Protein AF-A0A356TIU2-F1 (afdb_monomer)

Struc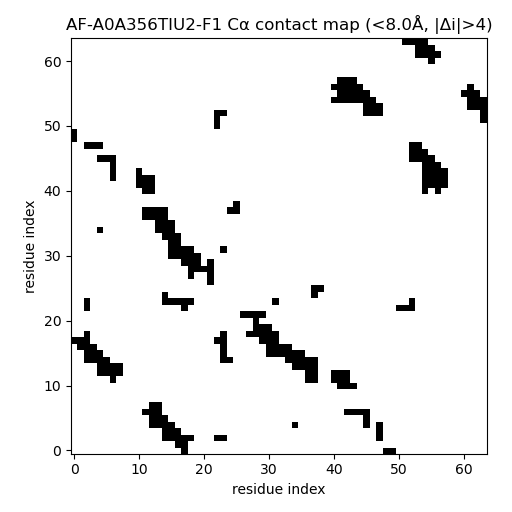ture (mmCIF, N/CA/C/O backbone):
data_AF-A0A356TIU2-F1
#
_entry.id   AF-A0A356TIU2-F1
#
loop_
_atom_site.group_PDB
_atom_site.id
_atom_site.type_symbol
_atom_site.label_atom_id
_atom_site.label_alt_id
_atom_site.label_comp_id
_atom_site.label_asym_id
_atom_site.label_entity_id
_atom_site.label_seq_id
_atom_site.pdbx_PDB_ins_code
_atom_site.Cartn_x
_atom_site.Cartn_y
_atom_site.Cartn_z
_atom_site.occupancy
_atom_site.B_iso_or_equiv
_atom_site.auth_seq_id
_atom_site.auth_comp_id
_atom_site.auth_asym_id
_atom_site.auth_atom_id
_atom_site.pdbx_PDB_model_num
ATOM 1 N N . ASP A 1 1 ? 4.511 10.763 -9.661 1.00 60.34 1 ASP A N 1
ATOM 2 C CA . ASP A 1 1 ? 4.197 9.758 -8.632 1.00 60.34 1 ASP A CA 1
ATOM 3 C C . ASP A 1 1 ? 2.770 9.272 -8.834 1.00 60.34 1 ASP A C 1
ATOM 5 O O . ASP A 1 1 ? 1.842 9.873 -8.306 1.00 60.34 1 ASP A O 1
ATOM 9 N N . ASP A 1 2 ? 2.597 8.223 -9.638 1.00 78.50 2 ASP A N 1
ATOM 10 C CA . ASP A 1 2 ? 1.278 7.650 -9.965 1.00 78.50 2 ASP A CA 1
ATOM 11 C C . ASP A 1 2 ? 0.989 6.383 -9.142 1.00 78.50 2 ASP A C 1
ATOM 13 O O . ASP A 1 2 ? 0.312 5.468 -9.604 1.00 78.50 2 ASP A O 1
ATOM 17 N N . THR A 1 3 ? 1.539 6.274 -7.927 1.00 85.06 3 THR A N 1
ATOM 18 C CA . THR A 1 3 ? 1.168 5.193 -7.006 1.00 85.06 3 THR A CA 1
ATOM 19 C C . THR A 1 3 ? -0.167 5.536 -6.359 1.00 85.06 3 THR A C 1
ATOM 21 O O . THR A 1 3 ? -0.327 6.578 -5.726 1.00 85.06 3 THR A O 1
ATO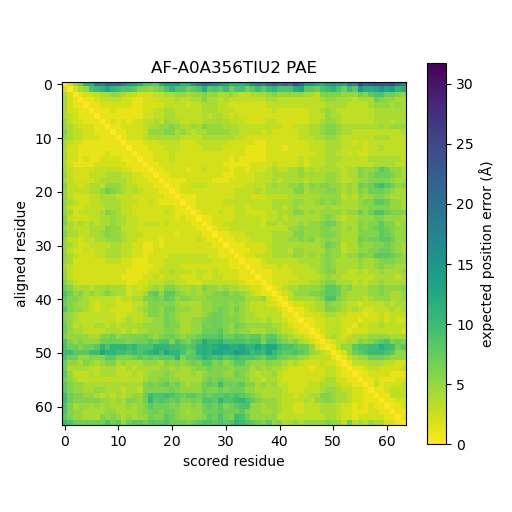M 24 N N . HIS A 1 4 ? -1.133 4.640 -6.490 1.00 87.81 4 HIS A N 1
ATOM 25 C CA . HIS A 1 4 ? -2.469 4.787 -5.938 1.00 87.81 4 HIS A CA 1
ATOM 26 C C . HIS A 1 4 ? -2.792 3.583 -5.066 1.00 87.81 4 HIS A C 1
ATOM 28 O O . HIS A 1 4 ? -2.464 2.448 -5.411 1.00 87.81 4 HIS A O 1
ATOM 34 N N . CYS A 1 5 ? -3.472 3.823 -3.948 1.00 90.44 5 CYS A N 1
ATOM 35 C CA . CYS A 1 5 ? -3.900 2.767 -3.045 1.00 90.44 5 CYS A CA 1
ATOM 36 C C . CYS A 1 5 ? -5.306 3.032 -2.507 1.00 90.44 5 CYS A C 1
ATOM 38 O O . CYS A 1 5 ? -5.692 4.183 -2.297 1.00 90.44 5 CYS A O 1
ATOM 40 N N . TYR A 1 6 ? -6.055 1.966 -2.231 1.00 91.56 6 TYR A N 1
ATOM 41 C CA . TYR A 1 6 ? -7.323 2.026 -1.507 1.00 91.56 6 TYR A CA 1
ATOM 42 C C . TYR A 1 6 ? -7.426 0.916 -0.458 1.00 91.56 6 TYR A C 1
ATOM 44 O O . TYR A 1 6 ? -6.765 -0.122 -0.538 1.00 91.56 6 TYR A O 1
ATOM 52 N N . VAL A 1 7 ? -8.287 1.150 0.532 1.00 91.88 7 VAL A N 1
ATOM 53 C CA . VAL A 1 7 ? -8.704 0.149 1.517 1.00 91.88 7 VAL A CA 1
ATOM 54 C C . VAL A 1 7 ? -10.093 -0.340 1.133 1.00 91.88 7 VAL A C 1
ATOM 56 O O . VAL A 1 7 ? -11.018 0.462 1.004 1.00 91.88 7 VAL A O 1
ATOM 59 N N . ALA A 1 8 ? -10.246 -1.643 0.933 1.00 91.50 8 ALA A N 1
ATOM 60 C CA . ALA A 1 8 ? -11.545 -2.260 0.708 1.00 91.50 8 ALA A CA 1
ATOM 61 C C . ALA A 1 8 ? -12.334 -2.399 2.023 1.00 91.50 8 ALA A C 1
ATOM 63 O O . ALA A 1 8 ? -11.799 -2.281 3.124 1.00 91.50 8 ALA A O 1
ATOM 64 N N . THR A 1 9 ? -13.632 -2.687 1.931 1.00 91.00 9 THR A N 1
ATOM 65 C CA . THR A 1 9 ? -14.509 -2.820 3.109 1.00 91.00 9 THR A CA 1
ATOM 66 C C . THR A 1 9 ? -14.121 -3.975 4.036 1.00 91.00 9 THR A C 1
ATOM 68 O O . THR A 1 9 ? -14.449 -3.947 5.217 1.00 91.00 9 THR A O 1
ATOM 71 N N . ASP A 1 10 ? -13.406 -4.976 3.518 1.00 91.75 10 ASP A N 1
ATOM 72 C CA . ASP A 1 10 ? -12.824 -6.090 4.277 1.00 91.75 10 ASP A CA 1
ATOM 73 C C . ASP A 1 10 ? -11.456 -5.745 4.903 1.00 91.75 10 ASP A C 1
ATOM 75 O O . ASP A 1 10 ? -10.748 -6.637 5.364 1.00 91.75 10 ASP A O 1
ATOM 79 N N . GLN A 1 11 ? -11.077 -4.459 4.906 1.00 91.94 11 GLN A N 1
ATOM 80 C CA . GLN A 1 11 ? -9.800 -3.924 5.397 1.00 91.94 11 GLN A CA 1
ATOM 81 C C . GLN A 1 11 ? -8.577 -4.366 4.582 1.00 91.94 11 GLN A C 1
ATOM 83 O O . GLN A 1 11 ? -7.441 -4.105 4.989 1.00 91.94 11 GLN A O 1
ATOM 88 N N . SER A 1 12 ? -8.773 -5.011 3.427 1.00 92.38 12 SER A N 1
ATOM 89 C CA . SER A 1 12 ? -7.663 -5.333 2.535 1.00 92.38 12 SER A CA 1
ATOM 90 C C . SER A 1 12 ? -7.134 -4.084 1.834 1.00 92.38 12 SER A C 1
ATOM 92 O O . SER A 1 12 ? -7.897 -3.213 1.411 1.00 92.38 12 SER A O 1
ATOM 94 N N . VAL A 1 13 ? -5.808 -3.992 1.724 1.00 91.56 13 VAL A N 1
ATOM 95 C CA . VAL A 1 13 ? -5.131 -2.894 1.027 1.00 91.56 13 VAL A CA 1
ATOM 96 C C . VAL A 1 13 ? -4.834 -3.317 -0.398 1.00 91.56 13 VAL A C 1
ATOM 98 O O . VAL A 1 13 ? -4.261 -4.385 -0.630 1.00 91.56 13 VAL A O 1
ATOM 101 N N . HIS A 1 14 ? -5.209 -2.462 -1.341 1.00 92.69 14 HIS A N 1
ATOM 102 C CA . HIS A 1 14 ? -4.915 -2.644 -2.753 1.00 92.69 14 HIS A CA 1
ATOM 103 C C . HIS A 1 14 ? -4.136 -1.452 -3.267 1.00 92.69 14 HIS A C 1
ATOM 105 O O . HIS A 1 14 ? -4.538 -0.317 -3.020 1.00 92.69 14 HIS A O 1
ATOM 111 N N . CYS A 1 15 ? -3.056 -1.715 -3.993 1.00 91.06 15 CYS A N 1
ATOM 112 C CA . CYS A 1 15 ? -2.181 -0.686 -4.541 1.00 91.06 15 CYS A CA 1
ATOM 113 C C . CYS A 1 15 ? -1.848 -0.975 -6.010 1.00 91.06 15 CYS A C 1
ATOM 115 O O . CYS A 1 15 ? -1.851 -2.130 -6.442 1.00 91.06 15 CYS A O 1
ATOM 117 N N . TRP A 1 16 ? -1.605 0.077 -6.787 1.00 92.19 16 TRP A N 1
ATOM 118 C CA . TRP A 1 16 ? -1.183 0.020 -8.187 1.00 92.19 16 TRP A CA 1
ATOM 119 C C . TRP A 1 16 ? -0.429 1.290 -8.575 1.00 92.19 16 TRP A C 1
ATOM 121 O O . TRP A 1 16 ? -0.367 2.241 -7.799 1.00 92.19 16 TRP A O 1
ATOM 131 N N . GLY A 1 17 ? 0.123 1.298 -9.782 1.00 90.62 17 GLY A N 1
ATOM 132 C CA . GLY A 1 17 ? 0.873 2.405 -10.349 1.00 90.62 17 GLY A CA 1
ATOM 133 C C . GLY A 1 17 ? 2.348 2.090 -10.538 1.00 90.62 17 GLY A C 1
ATOM 134 O O . GLY A 1 17 ? 2.743 0.932 -10.697 1.00 90.62 17 GLY A O 1
ATOM 135 N N . GLU A 1 18 ? 3.148 3.149 -10.515 1.00 89.88 18 GLU A N 1
ATOM 136 C CA . GLU A 1 18 ? 4.605 3.068 -10.564 1.00 89.88 18 GLU A CA 1
ATOM 137 C C . GLU A 1 18 ? 5.141 2.277 -9.364 1.00 89.88 18 GLU A C 1
ATOM 139 O O . GLU A 1 18 ? 4.725 2.498 -8.222 1.00 89.88 18 GLU A O 1
ATOM 144 N N . ASN A 1 19 ? 6.051 1.342 -9.637 1.00 87.75 19 ASN A N 1
ATOM 145 C CA . ASN A 1 19 ? 6.619 0.446 -8.634 1.00 87.75 19 ASN A CA 1
ATOM 146 C C . ASN A 1 19 ? 8.143 0.278 -8.773 1.00 87.75 19 ASN A C 1
ATOM 148 O O . ASN A 1 19 ? 8.710 -0.625 -8.167 1.00 87.75 19 ASN A O 1
ATOM 152 N N . GLY A 1 20 ? 8.838 1.120 -9.546 1.00 87.56 20 GLY A N 1
ATOM 153 C CA . GLY A 1 20 ? 10.294 1.026 -9.747 1.00 87.56 20 GLY A CA 1
ATOM 154 C C . GLY A 1 20 ? 11.142 1.032 -8.460 1.00 87.56 20 GLY A C 1
ATOM 155 O O . GLY A 1 20 ? 12.262 0.522 -8.456 1.00 87.56 20 GLY A O 1
ATOM 156 N N . LEU A 1 21 ? 10.601 1.557 -7.358 1.00 85.38 21 LEU A N 1
ATOM 157 C CA . LEU A 1 21 ? 11.201 1.604 -6.019 1.00 85.38 21 LEU A CA 1
ATOM 158 C C . LEU A 1 21 ? 10.464 0.712 -5.002 1.00 85.38 21 LEU A C 1
ATOM 160 O O . LEU A 1 21 ? 10.640 0.896 -3.800 1.00 85.38 21 LEU A O 1
ATOM 164 N N . ASN A 1 22 ? 9.641 -0.239 -5.459 1.00 85.06 22 ASN A N 1
ATOM 165 C CA . ASN A 1 22 ? 8.737 -1.031 -4.616 1.00 85.06 22 ASN A CA 1
ATOM 166 C C . ASN A 1 22 ? 7.689 -0.161 -3.872 1.00 85.06 22 ASN A C 1
ATOM 168 O O . ASN A 1 22 ? 7.287 -0.483 -2.755 1.00 85.06 22 ASN A O 1
ATOM 172 N N . GLN A 1 23 ? 7.232 0.948 -4.477 1.00 85.31 23 GLN A N 1
ATOM 173 C CA . GLN A 1 23 ? 6.244 1.867 -3.880 1.00 85.31 23 GLN A CA 1
ATOM 174 C C . GLN A 1 23 ? 4.883 1.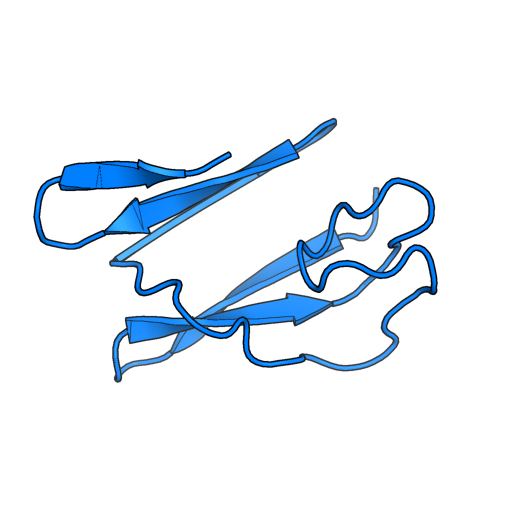202 -3.608 1.00 85.31 23 GLN A C 1
ATOM 176 O O . GLN A 1 23 ? 4.155 1.625 -2.708 1.00 85.31 23 GLN A O 1
ATOM 181 N N . VAL A 1 24 ? 4.532 0.173 -4.387 1.00 85.44 24 VAL A N 1
ATOM 182 C CA . VAL A 1 24 ? 3.294 -0.604 -4.230 1.00 85.44 24 VAL A CA 1
ATOM 183 C C . VAL A 1 24 ? 3.406 -1.577 -3.052 1.00 85.44 24 VAL A C 1
ATOM 185 O O . VAL A 1 24 ? 2.387 -1.930 -2.467 1.00 85.44 24 VAL A O 1
ATOM 188 N N . GLY A 1 25 ? 4.621 -1.980 -2.659 1.00 82.94 25 GLY A N 1
ATOM 189 C CA . GLY A 1 25 ? 4.857 -2.821 -1.482 1.00 82.94 25 GLY A CA 1
ATOM 190 C C . GLY A 1 25 ? 4.580 -4.311 -1.694 1.00 82.94 25 GLY A C 1
ATOM 191 O O . GLY A 1 25 ? 4.295 -5.030 -0.737 1.00 82.94 25 GLY A O 1
ATOM 192 N N . ASP A 1 26 ? 4.652 -4.792 -2.936 1.00 84.81 26 ASP A N 1
ATOM 193 C CA . ASP A 1 26 ? 4.422 -6.198 -3.288 1.00 84.81 26 ASP A CA 1
ATOM 194 C C . ASP A 1 26 ? 5.702 -7.044 -3.355 1.00 84.81 26 ASP A C 1
ATOM 196 O O . ASP A 1 26 ? 5.658 -8.222 -3.714 1.00 84.81 26 ASP A O 1
ATOM 200 N N . GLY A 1 27 ? 6.842 -6.445 -3.003 1.00 86.19 27 GLY A N 1
ATOM 201 C CA . GLY A 1 27 ? 8.152 -7.090 -3.021 1.00 86.19 27 GLY A CA 1
ATOM 202 C C . GLY A 1 27 ? 8.782 -7.153 -4.411 1.00 86.19 27 GLY A C 1
ATOM 203 O O . GLY A 1 27 ? 9.817 -7.799 -4.577 1.00 86.19 27 GLY A O 1
ATOM 204 N N . THR A 1 28 ? 8.184 -6.499 -5.407 1.00 88.94 28 THR A N 1
ATOM 205 C CA . THR A 1 28 ? 8.721 -6.391 -6.765 1.00 88.94 28 THR A CA 1
ATOM 206 C C . THR A 1 28 ? 9.041 -4.938 -7.103 1.00 88.94 28 THR A C 1
ATOM 208 O O . THR A 1 28 ? 8.647 -4.023 -6.388 1.00 88.94 28 THR A O 1
ATOM 211 N N . THR A 1 29 ? 9.768 -4.718 -8.199 1.00 90.06 29 THR A N 1
ATOM 212 C CA . THR A 1 29 ? 10.068 -3.372 -8.718 1.00 90.06 29 THR A CA 1
ATOM 213 C C . THR A 1 29 ? 9.424 -3.106 -10.081 1.00 90.06 29 THR A C 1
ATOM 215 O O . THR A 1 29 ? 9.870 -2.259 -10.850 1.00 90.06 29 THR A O 1
ATOM 218 N N . SER A 1 30 ? 8.409 -3.896 -10.437 1.00 91.38 30 SER A N 1
ATOM 219 C CA . SER A 1 30 ? 7.709 -3.791 -11.718 1.00 91.38 30 SER A CA 1
ATOM 220 C C . SER A 1 30 ? 6.393 -3.062 -11.541 1.00 91.38 30 SER A C 1
ATOM 222 O O . SER A 1 30 ? 5.615 -3.421 -10.652 1.00 91.38 30 SER A O 1
ATOM 224 N N . ASP A 1 31 ? 6.145 -2.077 -12.401 1.00 90.88 31 ASP A N 1
ATOM 225 C CA . ASP A 1 31 ? 4.919 -1.285 -12.386 1.00 90.88 31 ASP A CA 1
ATOM 226 C C . ASP A 1 31 ? 3.673 -2.170 -12.409 1.00 90.88 31 ASP A C 1
ATOM 228 O O . ASP A 1 31 ? 3.613 -3.226 -13.052 1.00 90.88 31 ASP A O 1
ATOM 232 N N . ARG A 1 32 ? 2.651 -1.720 -11.688 1.00 92.44 32 ARG A N 1
ATOM 233 C CA . ARG A 1 32 ? 1.379 -2.416 -11.552 1.00 92.44 32 ARG A CA 1
ATOM 234 C C . ARG A 1 32 ? 0.301 -1.607 -12.261 1.00 92.44 32 ARG A C 1
ATOM 236 O O . A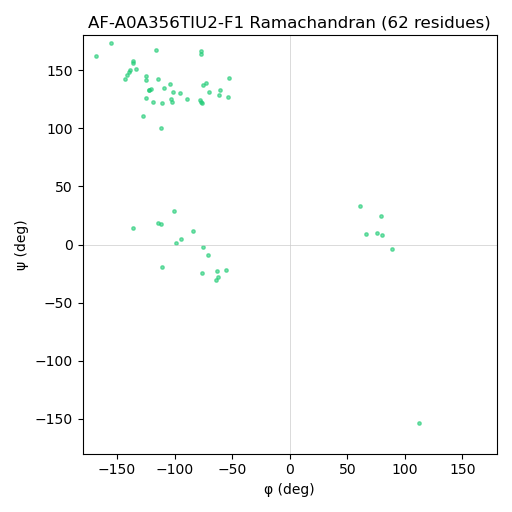RG A 1 32 ? -0.218 -0.665 -11.680 1.00 92.44 32 A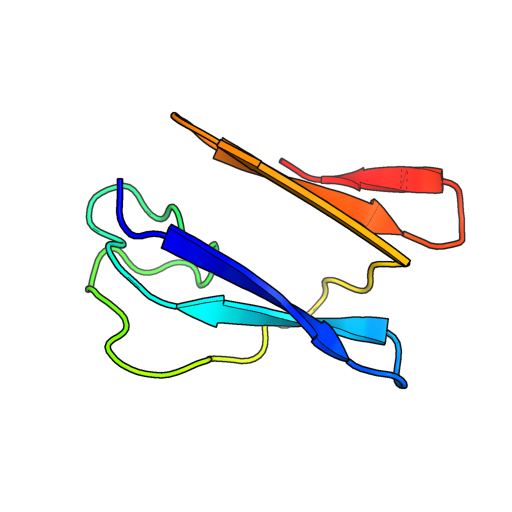RG A O 1
ATOM 243 N N . PRO A 1 33 ? -0.098 -1.964 -13.493 1.00 92.44 33 PRO A N 1
ATOM 244 C CA . PRO A 1 33 ? -1.139 -1.223 -14.208 1.00 92.44 33 PRO A CA 1
ATOM 245 C C . PRO A 1 33 ? -2.546 -1.426 -13.613 1.00 92.44 33 PRO A C 1
ATOM 247 O O . PRO A 1 33 ? -3.491 -0.754 -14.016 1.00 92.44 33 PRO A O 1
ATOM 250 N N . SER A 1 34 ? -2.706 -2.359 -12.671 1.00 91.94 34 SER A N 1
ATOM 251 C CA . SER A 1 34 ? -3.978 -2.727 -12.048 1.00 91.94 34 SER A CA 1
ATOM 252 C C . SER A 1 34 ? -3.820 -2.953 -10.541 1.00 91.94 34 SER A C 1
ATOM 254 O O . SER A 1 34 ? -2.754 -3.425 -10.133 1.00 91.94 34 SER A O 1
ATOM 256 N N . PRO A 1 35 ? -4.869 -2.702 -9.728 1.00 92.69 35 PRO A N 1
ATOM 257 C CA . PRO A 1 35 ? -4.854 -2.957 -8.289 1.00 92.69 35 PRO A CA 1
ATOM 258 C C . PRO A 1 35 ? -4.453 -4.389 -7.958 1.00 92.69 35 PRO A C 1
ATOM 260 O O . PRO A 1 35 ? -5.062 -5.342 -8.446 1.00 92.69 35 PRO A O 1
ATOM 263 N N . ILE A 1 36 ? -3.449 -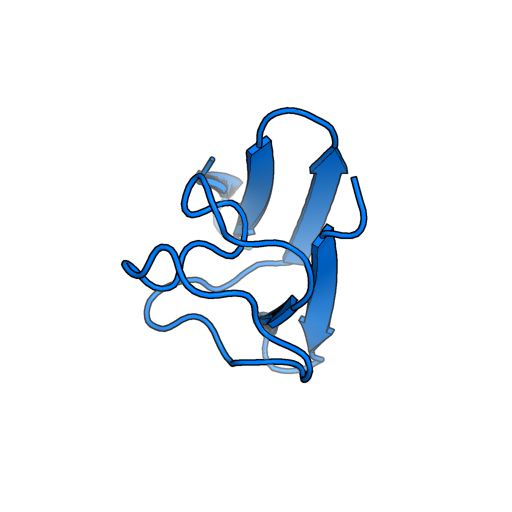4.527 -7.097 1.00 92.81 36 ILE A N 1
ATOM 264 C CA . ILE A 1 36 ? -3.079 -5.800 -6.487 1.00 92.81 36 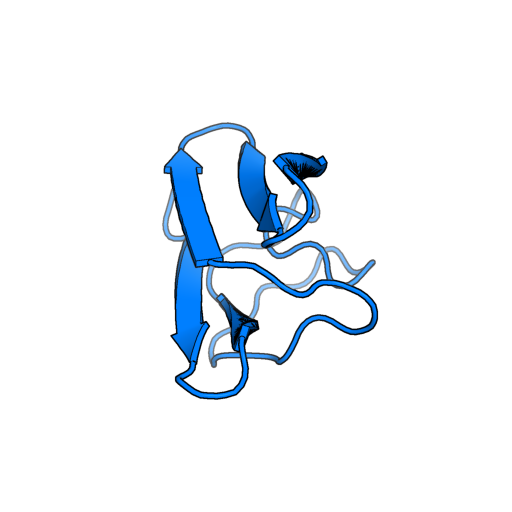ILE A CA 1
ATOM 265 C C . ILE A 1 36 ? -3.319 -5.748 -4.986 1.00 92.81 36 ILE A C 1
ATOM 267 O O . ILE A 1 36 ? -3.070 -4.734 -4.335 1.00 92.81 36 ILE A O 1
ATOM 271 N N . ARG A 1 37 ? -3.788 -6.865 -4.432 1.00 92.25 37 ARG A N 1
ATOM 272 C CA . ARG A 1 37 ? -3.999 -7.013 -2.994 1.00 92.25 37 ARG A CA 1
ATOM 273 C C . ARG A 1 37 ? -2.665 -7.252 -2.299 1.00 92.25 37 ARG A C 1
ATOM 275 O O . ARG A 1 37 ? -2.005 -8.253 -2.576 1.00 92.25 37 ARG A O 1
ATOM 282 N N . LEU A 1 38 ? -2.317 -6.400 -1.343 1.00 88.62 38 LEU A N 1
ATOM 283 C CA . LEU A 1 38 ? -1.133 -6.597 -0.514 1.00 88.62 38 LEU A CA 1
ATOM 284 C C . LEU A 1 38 ? -1.400 -7.676 0.536 1.00 88.62 38 LEU A C 1
ATOM 286 O O . LEU A 1 38 ? -2.330 -7.593 1.341 1.00 88.62 38 LEU A 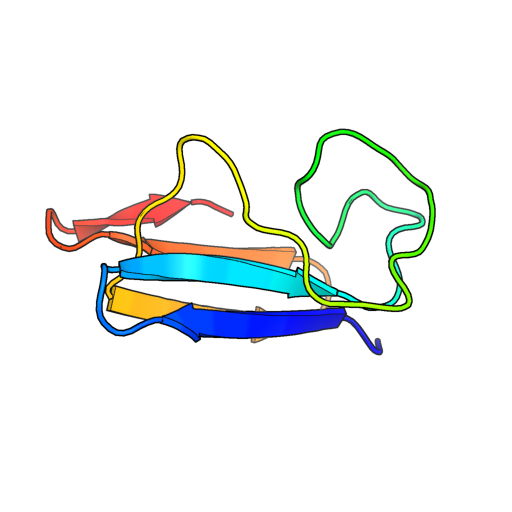O 1
ATOM 290 N N . SER A 1 39 ? -0.585 -8.726 0.525 1.00 86.00 39 SER A N 1
ATOM 291 C CA . SER A 1 39 ? -0.667 -9.802 1.509 1.00 86.00 39 SER A CA 1
ATOM 292 C C . SER A 1 39 ? -0.084 -9.369 2.852 1.00 86.00 39 SER A C 1
ATOM 294 O O . SER A 1 39 ? 0.988 -8.774 2.907 1.00 86.00 39 SER A O 1
ATOM 296 N N . GLY A 1 40 ? -0.760 -9.714 3.951 1.00 83.12 40 GLY A N 1
ATOM 297 C CA . GLY A 1 40 ? -0.257 -9.453 5.306 1.00 83.12 40 GLY A CA 1
ATOM 298 C C . GLY A 1 40 ? -0.371 -7.997 5.763 1.00 83.12 40 GLY A C 1
ATOM 299 O O . GLY A 1 40 ? 0.174 -7.658 6.815 1.00 83.12 40 GLY A O 1
ATOM 300 N N . VAL A 1 41 ? -1.078 -7.154 5.005 1.00 84.69 41 VAL A N 1
ATOM 301 C CA . VAL A 1 41 ? -1.401 -5.771 5.365 1.00 84.69 41 VAL A CA 1
ATOM 302 C C . VAL A 1 41 ? -2.917 -5.624 5.432 1.00 84.69 41 VAL A C 1
ATOM 304 O O . VAL A 1 41 ? -3.627 -5.874 4.459 1.00 84.69 41 VAL A O 1
ATOM 307 N N . THR A 1 42 ? -3.406 -5.200 6.591 1.00 90.25 42 THR A N 1
ATOM 308 C CA . THR A 1 42 ? -4.787 -4.757 6.791 1.00 90.25 42 THR A CA 1
ATOM 309 C C . THR A 1 42 ? -4.753 -3.324 7.275 1.00 90.25 42 THR A C 1
ATOM 311 O O . THR A 1 42 ? -3.970 -3.006 8.172 1.00 90.25 42 THR A O 1
ATOM 314 N N . ALA A 1 43 ? -5.587 -2.463 6.707 1.00 91.06 43 ALA A N 1
ATOM 315 C CA . ALA A 1 43 ? -5.613 -1.056 7.071 1.00 91.06 43 ALA A CA 1
ATOM 316 C C . ALA A 1 43 ? -7.041 -0.551 7.228 1.00 91.06 43 ALA A C 1
ATOM 318 O O . ALA A 1 43 ? -7.978 -1.090 6.656 1.00 91.06 43 ALA A O 1
ATOM 319 N N . THR A 1 44 ? -7.194 0.509 8.007 1.00 91.81 44 THR A N 1
ATOM 320 C CA . THR A 1 44 ? -8.405 1.329 8.089 1.00 91.81 44 THR A CA 1
ATOM 321 C C . THR A 1 44 ? -8.178 2.716 7.499 1.00 91.81 44 THR A C 1
ATOM 323 O O . THR A 1 44 ? -9.133 3.418 7.189 1.00 91.81 44 THR A O 1
ATOM 326 N N . GLN A 1 45 ? -6.916 3.134 7.372 1.00 88.25 45 GLN A N 1
ATOM 327 C CA . GLN A 1 45 ? -6.518 4.422 6.811 1.00 88.25 45 GLN A CA 1
ATOM 328 C C . GLN A 1 45 ? -5.251 4.259 5.970 1.00 88.25 45 GLN A C 1
ATOM 330 O O . GLN A 1 45 ? -4.377 3.456 6.306 1.00 88.25 45 GLN A O 1
ATOM 335 N N . LEU A 1 46 ? -5.156 5.050 4.903 1.00 88.25 46 LEU A N 1
ATOM 336 C CA . LEU A 1 46 ? -3.993 5.142 4.025 1.00 88.25 46 LEU A CA 1
ATOM 337 C C . LEU A 1 46 ? -3.529 6.593 3.930 1.00 88.25 46 LEU A C 1
ATOM 339 O O . LEU A 1 46 ? -4.347 7.512 3.912 1.00 88.25 46 LEU A O 1
ATOM 343 N N . SER A 1 47 ? -2.219 6.770 3.826 1.00 86.38 47 SER A N 1
ATOM 344 C CA . SER A 1 47 ? -1.576 8.016 3.432 1.00 86.38 47 SER A CA 1
ATOM 345 C C . SER A 1 47 ? -0.632 7.701 2.283 1.00 86.38 47 SER A C 1
ATOM 347 O O . SER A 1 47 ? 0.371 7.018 2.478 1.00 86.38 47 SER A O 1
ATOM 349 N N . VAL A 1 48 ? -0.970 8.176 1.089 1.00 8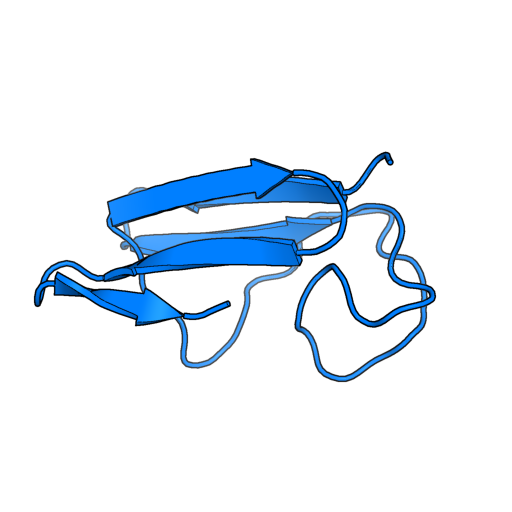1.50 48 VAL A N 1
ATOM 350 C CA . VAL A 1 48 ? -0.180 7.967 -0.128 1.00 81.50 48 VAL A CA 1
ATOM 351 C C . VAL A 1 48 ? 0.579 9.257 -0.427 1.00 81.50 48 VAL A C 1
ATOM 353 O O . VAL A 1 48 ? -0.039 10.318 -0.515 1.00 81.50 48 VAL A O 1
ATOM 356 N N . GLY A 1 49 ? 1.903 9.183 -0.560 1.00 73.12 49 GLY A N 1
ATOM 357 C CA . GLY A 1 49 ? 2.727 10.326 -0.948 1.00 73.12 49 GLY A CA 1
ATOM 358 C C . GLY A 1 49 ? 4.167 9.935 -1.305 1.00 73.12 49 GLY A C 1
ATOM 359 O O . GLY A 1 49 ? 4.612 8.849 -0.942 1.00 73.12 49 GLY A O 1
ATOM 360 N N . PRO A 1 50 ? 4.925 10.796 -2.003 1.00 66.44 50 PRO A N 1
ATOM 361 C CA . PRO A 1 50 ? 6.339 10.545 -2.277 1.00 66.44 50 PRO A CA 1
ATOM 362 C C . PRO A 1 50 ? 7.150 10.665 -0.972 1.00 66.44 50 PRO A C 1
ATOM 364 O O . PRO A 1 50 ? 6.979 11.666 -0.268 1.00 66.44 50 PRO A O 1
ATOM 367 N N . PRO A 1 51 ? 8.042 9.718 -0.610 1.00 68.25 51 PRO A N 1
ATOM 368 C CA . PRO A 1 51 ? 8.492 8.528 -1.347 1.00 68.25 51 PRO A CA 1
ATOM 369 C C . PRO A 1 51 ? 7.807 7.204 -0.943 1.00 68.25 51 PRO A C 1
ATOM 371 O O . PRO A 1 51 ? 8.205 6.152 -1.437 1.00 68.25 51 PRO A O 1
ATOM 374 N N . ALA A 1 52 ? 6.857 7.218 -0.007 1.00 71.81 52 ALA A N 1
ATOM 375 C CA . ALA A 1 52 ? 6.324 6.000 0.597 1.00 71.81 52 ALA A CA 1
ATOM 376 C C . ALA A 1 52 ? 4.819 6.086 0.873 1.00 71.81 52 ALA A C 1
ATOM 378 O O . ALA A 1 52 ? 4.296 7.104 1.330 1.00 71.81 52 ALA A O 1
ATOM 379 N N . THR A 1 53 ? 4.136 4.962 0.670 1.00 78.62 53 THR A N 1
ATOM 380 C CA . THR A 1 53 ? 2.751 4.782 1.099 1.00 78.62 53 THR A CA 1
ATOM 381 C C . THR A 1 53 ? 2.723 4.224 2.514 1.00 78.62 53 THR A C 1
ATOM 383 O O . THR A 1 53 ? 3.281 3.164 2.775 1.00 78.62 53 THR A O 1
ATOM 386 N N . CYS A 1 54 ? 2.017 4.903 3.414 1.00 85.38 54 CYS A N 1
ATOM 387 C CA . CYS A 1 54 ? 1.782 4.428 4.770 1.00 85.38 54 CYS A CA 1
ATOM 388 C C . CYS A 1 54 ? 0.355 3.892 4.930 1.00 85.38 54 CYS A C 1
ATOM 390 O O . CYS A 1 54 ? -0.621 4.509 4.495 1.00 85.38 54 CYS A O 1
ATOM 392 N N . ALA A 1 55 ? 0.222 2.776 5.635 1.00 88.62 55 ALA A N 1
ATOM 393 C CA . ALA A 1 55 ? -1.036 2.132 5.974 1.00 88.62 55 ALA A CA 1
ATOM 394 C C . ALA A 1 55 ? -1.168 1.991 7.493 1.00 88.62 55 ALA A C 1
ATOM 396 O O . ALA A 1 55 ? -0.238 1.544 8.163 1.00 88.62 55 ALA A O 1
ATOM 397 N N . ARG A 1 56 ? -2.332 2.350 8.043 1.00 90.31 56 ARG A N 1
ATOM 398 C CA . ARG A 1 56 ? -2.640 2.203 9.472 1.00 90.31 56 ARG A CA 1
ATOM 399 C C . ARG A 1 56 ? -3.697 1.128 9.679 1.00 90.31 56 ARG A C 1
ATOM 401 O O . ARG A 1 56 ? -4.804 1.260 9.161 1.00 90.31 56 ARG A O 1
ATOM 408 N N . ALA A 1 57 ? -3.364 0.106 10.456 1.00 88.31 57 ALA A N 1
ATOM 409 C CA . ALA A 1 57 ? -4.244 -0.976 10.875 1.00 88.31 57 ALA A CA 1
ATOM 410 C C . ALA A 1 57 ? -5.209 -0.552 11.996 1.00 88.31 57 ALA A C 1
ATOM 412 O O . ALA A 1 57 ? -5.018 0.468 12.666 1.00 88.31 57 ALA A O 1
ATOM 413 N N . ALA A 1 58 ? -6.253 -1.359 12.210 1.00 86.12 58 ALA A N 1
ATOM 414 C CA . ALA A 1 58 ? -7.279 -1.109 13.226 1.00 86.12 58 ALA A CA 1
ATOM 415 C C . ALA A 1 58 ? -6.725 -1.135 14.663 1.00 86.12 58 ALA A C 1
ATOM 417 O O . ALA A 1 58 ? -7.214 -0.409 15.525 1.00 86.12 58 ALA A O 1
ATOM 418 N N . ASP A 1 59 ? -5.681 -1.932 14.904 1.00 87.19 59 ASP A N 1
ATOM 419 C CA . ASP A 1 59 ? -4.954 -2.008 16.178 1.00 87.19 59 ASP A CA 1
ATOM 420 C C . ASP A 1 59 ? -4.021 -0.802 16.417 1.00 87.19 59 ASP A C 1
ATOM 422 O O . ASP A 1 59 ? -3.390 -0.697 17.465 1.00 87.19 59 ASP A O 1
ATOM 426 N N . GLY A 1 60 ? -3.945 0.127 15.457 1.00 85.31 60 GLY A N 1
ATOM 427 C CA . GLY A 1 60 ? -3.078 1.297 15.499 1.00 85.31 60 GLY A CA 1
ATOM 428 C C . GLY A 1 60 ? -1.681 1.079 14.917 1.00 85.31 60 GLY A C 1
ATOM 429 O O . GLY A 1 60 ? -0.943 2.058 14.808 1.00 85.31 60 GLY A O 1
ATOM 430 N N . THR A 1 61 ? -1.326 -0.137 14.492 1.00 88.50 61 THR A N 1
ATOM 431 C CA . THR A 1 61 ? -0.055 -0.425 13.817 1.00 88.50 61 THR A CA 1
ATOM 432 C C . THR A 1 61 ? 0.037 0.368 12.515 1.00 88.50 61 THR A C 1
ATOM 434 O O . THR A 1 61 ? -0.868 0.313 11.684 1.00 88.50 61 THR A O 1
ATOM 437 N N . VAL A 1 62 ? 1.139 1.089 12.310 1.00 86.81 62 VAL A N 1
ATOM 438 C CA . VAL A 1 62 ? 1.425 1.802 11.057 1.00 86.81 62 VAL A CA 1
ATOM 439 C C . VAL A 1 62 ? 2.555 1.092 10.325 1.00 86.81 62 VAL A C 1
ATOM 441 O O . VAL A 1 62 ? 3.552 0.717 10.940 1.00 86.81 62 VAL A O 1
ATOM 444 N N . ARG A 1 63 ? 2.393 0.903 9.016 1.00 82.38 63 ARG A N 1
ATOM 445 C CA . ARG A 1 63 ? 3.424 0.376 8.121 1.00 82.38 63 ARG A CA 1
ATOM 446 C C . ARG A 1 63 ? 3.655 1.343 6.976 1.00 82.38 63 ARG A C 1
ATOM 448 O O . ARG A 1 63 ? 2.699 1.705 6.299 1.00 82.38 63 ARG A O 1
ATOM 455 N N . CYS A 1 64 ? 4.913 1.711 6.805 1.00 81.31 64 CYS A N 1
ATOM 456 C CA . CYS A 1 64 ? 5.519 2.354 5.653 1.00 81.31 64 CYS A CA 1
ATOM 457 C C . CYS A 1 64 ? 6.792 1.524 5.367 1.00 81.31 64 CYS A C 1
ATOM 459 O O . CYS A 1 64 ? 7.206 1.472 4.201 1.00 81.31 64 CYS A O 1
#

Secondary structure (DSSP, 8-state):
---EEEE-TTSEEEEEE--TTSTT-SS--S-EEEEEEEEEEE-SEEE--TT--EEE-TTS-EE-

Mean predicted aligned error: 4.12 Å

Foldseek 3Di:
DQKDWDQDPVQWIWIFAQQCPPQRVQPDRDGGPDIDTRPPDGAPDWDDDPPHIWGAHPVRDIDD

Sequence (64 aa):
DDTHCYVATDQSVHCWGENGLNQVGDGTTSDRPSPIRLSGVTATQLSVGPPATCARAADGTVRC

Solvent-accessible surface area (backbone atoms only — not comparable to full-atom values): 3772 Å² total; per-residue (Å²): 135,63,57,48,72,50,68,46,96,86,27,40,33,29,25,22,27,55,9,77,82,32,52,56,64,78,86,50,53,63,63,28,98,53,77,40,76,44,82,99,48,56,25,77,47,78,48,78,50,94,89,50,44,34,35,28,24,87,89,65,54,70,48,110

Nearest PDB structures (foldseek):
  8gqe-assembly1_B  TM=8.949E-01  e=3.768E-02  Arabidopsis thaliana
  6xzn-assembly1_A  TM=9.060E-01  e=4.521E-02  Arabidopsis thaliana
  5gwn-assembly1_A  TM=9.428E-01  e=6.511E-02  Homo sapiens
  6xzl-assembly1_A  TM=8.696E-01  e=5.106E-02  Arabidopsis thaliana
  6xzm-assembly2_B  TM=8.695E-01  e=6.127E-02  Arabidopsis thaliana

Radius of gyration: 10.7 Å; Cα contacts (8 Å, |Δi|>4): 138; chains: 1; bounding box: 26×20×30 Å

pLDDT: mean 86.67, std 6.59, range [60.34, 92.81]